Protein AF-A0A2T3N530-F1 (afdb_monomer_lite)

Secondary structure (DSSP, 8-state):
--PPPPPHHHHHHHHHHHHHHHHHHHHTTS-SS-TTTT-PPP-SS-GGGS--PPPHHHHHHHHTSHHHHS---SSTHHHHHHHHHHHH---HHHHHT--GGG---------

Sequence (111 aa):
MEYRTISLTTVTNHIRKLNTFSNWLVENGYLQKNPLAKVKVKKDRSDKEAVRPFTQEELSILFQTDIYTKKKYYRAYHYWLPLLGYYTGARNEELCQLYTDDLVLAEGSST

pLDDT: mean 85.08, std 12.83, range [40.06, 96.0]

Foldseek 3Di:
DDDDDDDLVVVVVVLVVLQVVLVVCCVVVVDVDRPSPPPDRDDPDDPVVVDDDDDPVRVVVVCPDCCNPVVPDPDPCVNPVVVCCVVPVDDSVVVVPDDPVNDDPDPDPPD

Structure (mmCIF, N/CA/C/O backbone):
data_AF-A0A2T3N530-F1
#
_entry.id   AF-A0A2T3N530-F1
#
loop_
_atom_site.group_PDB
_atom_site.id
_atom_site.type_symbol
_atom_site.label_atom_id
_atom_site.label_alt_id
_atom_site.label_comp_id
_atom_site.label_asym_id
_atom_site.label_entity_id
_atom_site.label_seq_id
_atom_site.pdbx_PDB_ins_code
_atom_site.Cartn_x
_atom_site.Cartn_y
_atom_site.Cartn_z
_atom_site.occupancy
_atom_site.B_iso_or_equiv
_atom_site.auth_seq_id
_atom_site.auth_comp_id
_atom_site.auth_asym_id
_atom_site.auth_atom_id
_atom_site.pdbx_PDB_model_num
ATOM 1 N N . MET A 1 1 ? 10.565 -14.569 33.530 1.00 56.28 1 MET A N 1
ATOM 2 C CA . MET A 1 1 ? 9.807 -14.598 32.262 1.00 56.28 1 MET A CA 1
ATOM 3 C C . MET A 1 1 ? 10.184 -13.361 31.479 1.00 56.28 1 MET A C 1
ATOM 5 O O . MET A 1 1 ? 9.902 -12.262 31.936 1.00 56.28 1 MET A O 1
ATOM 9 N N . GLU A 1 2 ? 10.889 -13.536 30.370 1.00 55.12 2 GLU A N 1
ATOM 10 C CA . GLU A 1 2 ? 11.240 -12.448 29.461 1.00 55.12 2 GLU A CA 1
ATOM 11 C C . GLU A 1 2 ? 10.082 -12.291 28.467 1.00 55.12 2 GLU A C 1
ATOM 13 O O . GLU A 1 2 ? 9.792 -13.199 27.687 1.00 55.12 2 GLU A O 1
ATOM 18 N N . TYR A 1 3 ? 9.330 -11.196 28.565 1.00 72.25 3 TYR A N 1
ATOM 19 C CA . TYR A 1 3 ? 8.208 -10.945 27.661 1.00 72.25 3 TYR A CA 1
ATOM 20 C C . TYR A 1 3 ? 8.725 -10.274 26.389 1.00 72.25 3 TYR A C 1
ATOM 22 O O . TYR A 1 3 ? 9.467 -9.295 26.464 1.00 72.25 3 TYR A O 1
ATOM 30 N N . ARG A 1 4 ? 8.310 -10.765 25.212 1.00 72.81 4 ARG A N 1
ATOM 31 C CA . ARG A 1 4 ? 8.621 -10.094 23.940 1.00 72.81 4 ARG A CA 1
ATOM 32 C C . ARG A 1 4 ? 7.987 -8.709 23.930 1.00 72.81 4 ARG A C 1
ATOM 34 O O . ARG A 1 4 ? 6.766 -8.578 24.012 1.00 72.81 4 ARG A O 1
ATOM 41 N N . THR A 1 5 ? 8.818 -7.688 23.784 1.00 82.44 5 THR A N 1
ATOM 42 C CA . THR A 1 5 ? 8.368 -6.316 23.583 1.00 82.44 5 THR A CA 1
ATOM 43 C C . THR A 1 5 ? 7.773 -6.187 22.183 1.00 82.44 5 THR A C 1
ATOM 45 O O . THR A 1 5 ? 8.428 -6.419 21.169 1.00 82.44 5 THR A O 1
ATOM 48 N N . ILE A 1 6 ? 6.484 -5.862 22.118 1.00 83.56 6 ILE A N 1
ATOM 49 C CA . ILE A 1 6 ? 5.811 -5.533 20.860 1.00 83.56 6 ILE A CA 1
ATOM 50 C C . ILE A 1 6 ? 6.021 -4.055 20.527 1.00 83.56 6 ILE A C 1
ATOM 52 O O . ILE A 1 6 ? 6.150 -3.218 21.420 1.00 83.56 6 ILE A O 1
ATOM 56 N N . SER A 1 7 ? 6.048 -3.726 19.232 1.00 83.12 7 SER A N 1
ATOM 57 C CA . SER A 1 7 ? 6.231 -2.341 18.790 1.00 83.12 7 SER A CA 1
ATOM 58 C C . SER A 1 7 ? 5.085 -1.438 19.267 1.00 83.12 7 SER A C 1
ATOM 60 O O . SER A 1 7 ? 3.941 -1.886 19.398 1.00 83.12 7 SER A O 1
ATOM 62 N N . LEU A 1 8 ? 5.359 -0.143 19.455 1.00 82.00 8 LEU A N 1
ATOM 63 C CA . LEU A 1 8 ? 4.331 0.845 19.807 1.00 82.00 8 LEU A CA 1
ATOM 64 C C . LEU A 1 8 ? 3.185 0.876 18.785 1.00 82.00 8 LEU A C 1
ATOM 66 O O . LEU A 1 8 ? 2.018 0.973 19.169 1.00 82.00 8 LEU A O 1
ATOM 70 N N . THR A 1 9 ? 3.486 0.717 17.494 1.00 82.19 9 THR A N 1
ATOM 71 C CA . THR A 1 9 ? 2.481 0.617 16.425 1.00 82.19 9 THR A CA 1
ATOM 72 C C . THR A 1 9 ? 1.568 -0.592 16.624 1.00 82.19 9 THR A C 1
ATOM 74 O O . THR A 1 9 ? 0.348 -0.486 16.492 1.00 82.19 9 THR A O 1
ATOM 77 N N . THR A 1 10 ? 2.137 -1.738 17.004 1.00 85.81 10 THR A N 1
ATOM 78 C CA . THR A 1 10 ? 1.379 -2.961 17.296 1.00 85.81 10 THR A CA 1
ATOM 79 C C . THR A 1 10 ? 0.452 -2.754 18.494 1.00 85.81 10 THR A C 1
ATOM 81 O O . THR A 1 10 ? -0.748 -3.001 18.378 1.00 85.81 10 THR A O 1
ATOM 84 N N . VAL A 1 11 ? 0.965 -2.217 19.610 1.00 87.62 11 VAL A N 1
ATOM 85 C CA . VAL A 1 11 ? 0.161 -1.876 20.803 1.00 87.62 11 VAL A CA 1
ATOM 86 C C . VAL A 1 11 ? -0.985 -0.935 20.435 1.00 87.62 11 VAL A C 1
ATOM 88 O O . VAL A 1 11 ? -2.137 -1.171 20.797 1.00 87.62 11 VAL A O 1
ATOM 91 N N . THR A 1 12 ? -0.684 0.102 19.655 1.00 85.81 12 THR A N 1
ATOM 92 C CA . THR A 1 12 ? -1.663 1.089 19.186 1.00 85.81 12 THR A CA 1
ATOM 93 C C . THR A 1 12 ? -2.796 0.445 18.408 1.00 85.81 12 THR A C 1
ATOM 95 O O . THR A 1 12 ? -3.970 0.727 18.654 1.00 85.81 12 THR A O 1
ATOM 98 N N . ASN A 1 13 ? -2.455 -0.451 17.485 1.00 87.81 13 ASN A N 1
ATOM 99 C CA . ASN A 1 13 ? -3.437 -1.163 16.684 1.00 87.81 13 ASN A CA 1
ATOM 100 C C . ASN A 1 13 ? -4.297 -2.104 17.537 1.00 87.81 13 ASN A C 1
ATOM 102 O O . ASN A 1 13 ? -5.504 -2.180 17.306 1.00 87.81 13 ASN A O 1
ATOM 106 N N . HIS A 1 14 ? -3.725 -2.769 18.546 1.00 90.31 14 HIS A N 1
ATOM 107 C CA . HIS A 1 14 ? -4.504 -3.567 19.497 1.00 90.31 14 HIS A CA 1
ATOM 108 C C . HIS A 1 14 ? -5.499 -2.709 20.282 1.00 90.31 14 HIS A C 1
ATOM 110 O O . HIS A 1 14 ? -6.683 -3.042 20.313 1.00 90.31 14 HIS A O 1
ATOM 116 N N . ILE A 1 15 ? -5.058 -1.577 20.841 1.00 90.50 15 ILE A N 1
ATOM 117 C CA . ILE A 1 15 ? -5.938 -0.655 21.577 1.00 90.50 15 ILE A CA 1
ATOM 118 C C . ILE A 1 15 ? -7.066 -0.145 20.673 1.00 90.50 15 ILE A C 1
ATOM 120 O O . ILE A 1 15 ? -8.221 -0.146 21.091 1.00 90.50 15 ILE A O 1
ATOM 124 N N . ARG A 1 16 ? -6.768 0.231 19.419 1.00 88.81 16 ARG A N 1
ATOM 125 C CA . ARG A 1 16 ? -7.796 0.660 18.452 1.00 88.81 16 ARG A CA 1
ATOM 126 C C . ARG A 1 16 ? -8.839 -0.429 18.209 1.00 88.81 16 ARG A C 1
ATOM 128 O O . ARG A 1 16 ? -10.027 -0.139 18.301 1.00 88.81 16 ARG A O 1
ATOM 135 N N . LYS A 1 17 ? -8.411 -1.669 17.949 1.00 91.31 17 LYS A N 1
ATOM 136 C CA . LYS A 1 17 ? -9.321 -2.807 17.728 1.00 91.31 17 LYS A CA 1
ATOM 137 C C . LYS A 1 17 ? -10.203 -3.075 18.949 1.00 91.31 17 LYS A C 1
ATOM 139 O O . LYS A 1 17 ? -11.412 -3.224 18.804 1.00 91.31 17 LYS A O 1
ATOM 144 N N . LEU A 1 18 ? -9.613 -3.079 20.145 1.00 93.12 18 LEU A N 1
ATOM 145 C CA . LEU A 1 18 ? -10.347 -3.278 21.397 1.00 93.12 18 LEU A CA 1
ATOM 146 C C . LEU A 1 18 ? -11.343 -2.149 21.669 1.00 93.12 18 LEU A C 1
ATOM 148 O O . LEU A 1 18 ? -12.444 -2.410 22.146 1.00 93.12 18 LEU A O 1
ATOM 152 N N . ASN A 1 19 ? -10.986 -0.907 21.342 1.00 92.00 19 ASN A N 1
ATOM 153 C CA . ASN A 1 19 ? -11.883 0.234 21.480 1.00 92.00 19 ASN A CA 1
ATOM 154 C C . ASN A 1 19 ? -13.093 0.112 20.540 1.00 92.00 19 ASN A C 1
ATOM 156 O O . ASN A 1 19 ? -14.223 0.303 20.979 1.00 92.00 19 ASN A O 1
ATOM 160 N N . THR A 1 20 ? -12.872 -0.272 19.277 1.00 92.19 20 THR A N 1
ATOM 161 C CA . THR A 1 20 ? -13.958 -0.535 18.317 1.00 92.19 20 THR A CA 1
ATOM 162 C C . THR A 1 20 ? -14.870 -1.662 18.796 1.00 92.19 20 THR A C 1
ATOM 164 O O . THR A 1 20 ? -16.086 -1.507 18.790 1.00 92.19 20 THR A O 1
ATOM 167 N N . PHE A 1 21 ? -14.299 -2.769 19.273 1.00 94.62 21 PHE A N 1
ATOM 168 C CA . PHE A 1 21 ? -15.081 -3.878 19.818 1.00 94.62 21 PHE A CA 1
ATOM 169 C C . PHE A 1 21 ? -15.878 -3.472 21.069 1.00 94.62 21 PHE A C 1
ATOM 171 O O . PHE A 1 21 ? -17.048 -3.815 21.200 1.00 94.62 21 PHE A O 1
ATOM 178 N N . SER A 1 22 ? -15.278 -2.682 21.962 1.00 93.06 22 SER A N 1
ATOM 179 C CA . SER A 1 22 ? -15.955 -2.185 23.166 1.00 93.06 22 SER A CA 1
ATOM 180 C C . SER A 1 22 ? -17.100 -1.226 22.836 1.00 93.06 22 SER A C 1
ATOM 182 O O . SER A 1 22 ? -18.118 -1.251 23.518 1.00 93.06 22 SER A O 1
ATOM 184 N N . ASN A 1 23 ? -16.967 -0.405 21.787 1.00 93.00 23 ASN A N 1
ATOM 185 C CA . ASN A 1 23 ? -18.077 0.409 21.281 1.00 93.00 23 ASN A CA 1
ATOM 186 C C . ASN A 1 23 ? -19.223 -0.471 20.776 1.00 93.00 23 ASN A C 1
ATOM 188 O O . ASN A 1 23 ? -20.361 -0.267 21.185 1.00 93.00 23 ASN A O 1
ATOM 192 N N . TRP A 1 24 ? -18.911 -1.492 19.974 1.00 95.56 24 TRP A N 1
ATOM 193 C CA . TRP A 1 24 ? -19.913 -2.440 19.487 1.00 95.56 24 TRP A CA 1
ATOM 194 C C . TRP A 1 24 ? -20.654 -3.138 20.641 1.00 95.56 24 TRP A C 1
ATOM 196 O O . TRP A 1 24 ? -21.877 -3.257 20.611 1.00 95.56 24 TRP A O 1
ATOM 206 N N . LEU A 1 25 ? -19.950 -3.531 21.709 1.00 95.69 25 LEU A N 1
ATOM 207 C CA . LEU A 1 25 ? -20.578 -4.105 22.905 1.00 95.69 25 LEU A CA 1
ATOM 208 C C . LEU A 1 25 ? -21.536 -3.131 23.606 1.00 95.69 25 LEU A C 1
ATOM 210 O O . LEU A 1 25 ? -22.560 -3.567 24.126 1.00 95.69 25 LEU A O 1
ATOM 214 N N . VAL A 1 26 ? -21.218 -1.835 23.635 1.00 95.25 26 VAL A N 1
ATOM 215 C CA . VAL A 1 26 ? -22.106 -0.816 24.217 1.00 95.25 26 VAL A CA 1
ATOM 216 C C . VAL A 1 26 ? -23.353 -0.621 23.362 1.00 95.25 26 VAL A C 1
ATOM 218 O O . VAL A 1 26 ? -24.458 -0.602 23.895 1.00 95.25 26 VAL A O 1
ATOM 221 N N . GLU A 1 27 ? -23.192 -0.532 22.042 1.00 94.31 27 GLU A N 1
ATOM 222 C CA . GLU A 1 27 ? -24.306 -0.384 21.094 1.00 94.31 27 GLU A CA 1
ATOM 223 C C . GLU A 1 27 ? -25.282 -1.564 21.151 1.00 94.31 27 GLU A C 1
ATOM 225 O O . GLU A 1 27 ? -26.489 -1.375 21.034 1.00 94.31 27 GLU A O 1
ATOM 230 N N . ASN A 1 28 ? -24.773 -2.773 21.400 1.00 96.00 28 ASN A N 1
ATOM 231 C CA . ASN A 1 28 ? -25.589 -3.979 21.547 1.00 96.00 28 ASN A CA 1
ATOM 232 C C . ASN A 1 28 ? -26.078 -4.216 22.990 1.00 96.00 28 ASN A C 1
ATOM 234 O O . ASN A 1 28 ? -26.671 -5.252 23.280 1.00 96.00 28 ASN A O 1
ATOM 238 N N . GLY A 1 29 ? -25.827 -3.282 23.913 1.00 93.94 29 GLY A N 1
ATOM 239 C CA . GLY A 1 29 ? -26.310 -3.354 25.295 1.00 93.94 29 GLY A CA 1
ATOM 240 C C . GLY A 1 29 ? -25.568 -4.342 26.204 1.00 93.94 29 GLY A C 1
ATOM 241 O O . GLY A 1 29 ? -25.967 -4.521 27.352 1.00 93.94 29 GLY A O 1
ATOM 242 N N . TYR A 1 30 ? -24.475 -4.957 25.743 1.00 94.50 30 TYR A N 1
ATOM 243 C CA . TYR A 1 30 ? -23.630 -5.836 26.565 1.00 94.50 30 TYR A CA 1
ATOM 244 C C . TYR A 1 30 ? -22.763 -5.059 27.564 1.00 94.50 30 TYR A C 1
ATOM 246 O O . TYR A 1 30 ? -22.367 -5.595 28.599 1.00 94.50 30 TYR A O 1
ATOM 254 N N . LEU A 1 31 ? -22.450 -3.797 27.263 1.00 92.25 31 LEU A N 1
ATOM 255 C CA . LEU A 1 31 ? -21.733 -2.885 28.153 1.00 92.25 31 LEU A CA 1
ATOM 256 C C . LEU A 1 31 ? -22.525 -1.592 28.335 1.00 92.25 31 LEU A C 1
ATOM 258 O O . LEU A 1 31 ? -23.046 -1.032 27.382 1.00 92.25 31 LEU A O 1
ATOM 262 N N . GLN A 1 32 ? -22.541 -1.046 29.550 1.00 89.38 32 GLN A N 1
ATOM 263 C CA . GLN A 1 32 ? -23.143 0.275 29.774 1.00 89.38 32 GLN A CA 1
ATOM 264 C C . GLN A 1 32 ? -22.268 1.418 29.247 1.00 89.38 32 GLN A C 1
ATOM 266 O O . GLN A 1 32 ? -22.764 2.489 28.904 1.00 89.38 32 GLN A O 1
ATOM 271 N N . LYS A 1 33 ? -20.945 1.220 29.216 1.00 89.69 33 LYS A N 1
ATOM 272 C CA . LYS A 1 33 ? -19.987 2.234 28.776 1.00 89.69 33 LYS A CA 1
ATOM 273 C C . LYS A 1 33 ? -18.694 1.594 28.298 1.00 89.69 33 LYS A C 1
ATOM 275 O O . LYS A 1 33 ? -18.236 0.611 28.872 1.00 89.69 33 LYS A O 1
ATOM 280 N N . ASN A 1 34 ? -18.070 2.204 27.294 1.00 90.25 34 ASN A N 1
ATOM 281 C CA . ASN A 1 34 ? -16.788 1.752 26.777 1.00 90.25 34 ASN A CA 1
ATOM 282 C C . ASN A 1 34 ? -15.644 2.139 27.750 1.00 90.25 34 ASN A C 1
ATOM 284 O O . ASN A 1 34 ? -15.398 3.336 27.951 1.00 90.25 34 ASN A O 1
ATOM 288 N N . PRO A 1 35 ? -14.913 1.163 28.326 1.00 86.69 35 PRO A N 1
ATOM 289 C CA . PRO A 1 35 ? -13.810 1.421 29.254 1.00 86.69 35 PRO A CA 1
ATOM 290 C C . PRO A 1 35 ? -12.582 2.056 28.582 1.00 86.69 35 PRO A C 1
ATOM 292 O O . PRO A 1 35 ? -11.781 2.714 29.242 1.00 86.69 35 PRO A O 1
ATOM 295 N N . LEU A 1 36 ? -12.441 1.902 27.264 1.00 87.06 36 LEU A N 1
ATOM 296 C CA . LEU A 1 36 ? -11.306 2.382 26.475 1.00 87.06 36 LEU A CA 1
ATOM 297 C C . LEU A 1 36 ? -11.554 3.748 25.823 1.00 87.06 36 LEU A C 1
ATOM 299 O O . LEU A 1 36 ? -10.647 4.302 25.204 1.00 87.06 36 LEU A O 1
ATOM 303 N N . ALA A 1 37 ? -12.731 4.347 26.025 1.00 81.19 37 ALA A N 1
ATOM 304 C CA . ALA A 1 37 ? -13.141 5.587 25.360 1.00 81.19 37 ALA A CA 1
ATOM 305 C C . ALA A 1 37 ? -12.189 6.780 25.584 1.00 81.19 37 ALA A C 1
ATOM 307 O O . ALA A 1 37 ? -12.135 7.694 24.765 1.00 81.19 37 ALA A O 1
ATOM 308 N N . LYS A 1 38 ? -11.439 6.793 26.694 1.00 81.88 38 LYS A N 1
ATOM 309 C CA . LYS A 1 38 ? -10.480 7.862 27.031 1.00 81.88 38 LYS A CA 1
ATOM 310 C C . LYS A 1 38 ? 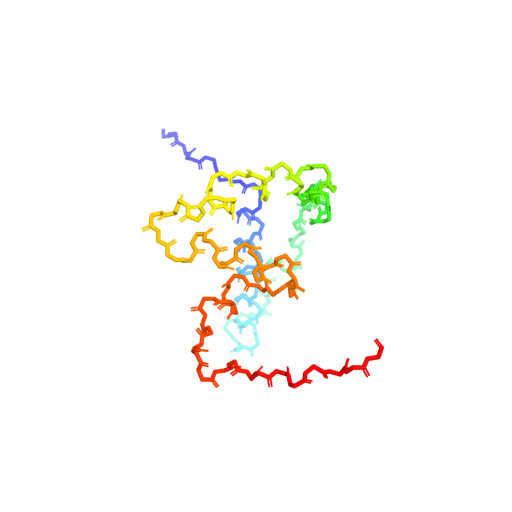-9.019 7.480 26.786 1.00 81.88 38 LYS A C 1
ATOM 312 O O . LYS A 1 38 ? -8.133 8.295 27.047 1.00 81.88 38 LYS A O 1
ATOM 317 N N . VAL A 1 39 ? -8.750 6.268 26.303 1.00 84.56 39 VAL A N 1
ATOM 318 C CA . VAL A 1 39 ? -7.384 5.810 26.044 1.00 84.56 39 VAL A CA 1
ATOM 319 C C . VAL A 1 39 ? -6.879 6.491 24.778 1.00 84.56 39 VAL A C 1
ATOM 321 O O . VAL A 1 39 ? -7.240 6.136 23.658 1.00 84.56 39 VAL A O 1
ATOM 324 N N . LYS A 1 40 ? -6.034 7.506 24.963 1.00 73.69 40 LYS A N 1
ATOM 325 C CA . LYS A 1 40 ? -5.352 8.183 23.863 1.00 73.69 40 LYS A CA 1
ATOM 326 C C . LYS A 1 40 ? -4.086 7.424 23.533 1.00 73.69 40 LYS A C 1
ATOM 328 O O . LYS A 1 40 ? -3.183 7.329 24.362 1.00 73.69 40 LYS A O 1
ATOM 333 N N . VAL A 1 41 ? -4.003 6.925 22.309 1.00 74.81 41 VAL A N 1
ATOM 334 C CA . VAL A 1 41 ? -2.759 6.338 21.839 1.00 74.81 41 VAL A CA 1
ATOM 335 C C . VAL A 1 41 ? -1.860 7.436 21.285 1.00 74.81 41 VAL A C 1
ATOM 337 O O . VAL A 1 41 ? -2.256 8.159 20.371 1.00 74.81 41 VAL A O 1
ATOM 340 N N . LYS A 1 42 ? -0.656 7.583 21.848 1.00 67.44 42 LYS A N 1
ATOM 341 C CA . LYS A 1 42 ? 0.359 8.486 21.297 1.00 67.44 42 LYS A CA 1
ATOM 342 C C . LYS A 1 42 ? 0.845 7.932 19.956 1.00 67.44 42 LYS A C 1
ATOM 344 O O . LYS A 1 42 ? 1.374 6.826 19.903 1.00 67.44 42 LYS A O 1
ATOM 349 N N . LYS A 1 43 ? 0.683 8.715 18.889 1.00 63.44 43 LYS A N 1
ATOM 350 C CA . LYS A 1 43 ? 1.414 8.527 17.631 1.00 63.44 43 LYS A CA 1
ATOM 351 C C . LYS A 1 43 ? 2.747 9.257 17.775 1.00 63.44 43 LYS A C 1
ATOM 353 O O . LYS A 1 43 ? 2.740 10.469 17.950 1.00 63.44 43 LYS A O 1
ATOM 358 N N . ASP A 1 44 ? 3.854 8.521 17.748 1.00 59.69 44 ASP A N 1
ATOM 359 C CA . ASP A 1 44 ? 5.203 9.099 17.873 1.00 59.69 44 ASP A CA 1
ATOM 360 C C . ASP A 1 44 ? 5.729 9.645 16.529 1.00 59.69 44 ASP A C 1
ATOM 362 O O . ASP A 1 44 ? 6.625 10.478 16.489 1.00 59.69 44 ASP A O 1
ATOM 366 N N . ARG A 1 45 ? 5.143 9.204 15.404 1.00 58.41 45 ARG A N 1
ATOM 367 C CA . ARG A 1 45 ? 5.447 9.703 14.055 1.00 58.41 45 ARG A CA 1
ATOM 368 C C . ARG A 1 45 ? 4.190 9.841 13.210 1.00 58.41 45 ARG A C 1
ATOM 370 O O . ARG A 1 45 ? 3.252 9.045 13.329 1.00 58.41 45 ARG A O 1
ATOM 377 N N . SER A 1 46 ? 4.183 10.850 12.345 1.00 60.25 46 SER A N 1
ATOM 378 C CA . SER A 1 46 ? 3.207 10.963 11.263 1.00 60.25 46 SER A CA 1
ATOM 379 C C . SER A 1 46 ? 3.441 9.838 10.251 1.00 60.25 46 SER A C 1
ATOM 381 O O . SER A 1 46 ? 4.586 9.546 9.915 1.00 60.25 46 SER A O 1
ATOM 383 N N . ASP A 1 47 ? 2.378 9.235 9.708 1.00 59.59 47 ASP A N 1
ATOM 384 C CA . ASP A 1 47 ? 2.507 8.204 8.659 1.00 59.59 47 ASP A CA 1
ATOM 385 C C . ASP A 1 47 ? 3.282 8.747 7.435 1.00 59.59 47 ASP A C 1
ATOM 387 O O . ASP A 1 47 ? 3.939 7.990 6.727 1.00 59.59 47 ASP A O 1
ATOM 391 N N . LYS A 1 48 ? 3.268 10.076 7.232 1.00 53.62 48 LYS A N 1
ATOM 392 C CA . LYS A 1 48 ? 4.016 10.770 6.171 1.00 53.62 48 LYS A CA 1
ATOM 393 C C . LYS A 1 48 ? 5.532 10.796 6.395 1.00 53.62 48 LYS A C 1
ATOM 395 O O . LYS A 1 48 ? 6.268 10.880 5.425 1.00 53.62 48 LYS A O 1
ATOM 400 N N . GLU A 1 49 ? 6.005 10.716 7.637 1.00 56.94 49 GLU A N 1
ATOM 401 C CA . GLU A 1 49 ? 7.445 10.673 7.951 1.00 56.94 49 GLU A CA 1
ATOM 402 C C . GLU A 1 49 ? 8.015 9.250 7.882 1.00 56.94 49 GLU A C 1
ATOM 404 O O . GLU A 1 49 ? 9.229 9.063 7.898 1.00 56.94 49 GLU A O 1
ATOM 409 N N . ALA A 1 50 ? 7.150 8.232 7.821 1.00 62.44 50 ALA A N 1
ATOM 410 C CA . ALA A 1 50 ? 7.562 6.832 7.786 1.00 62.44 50 ALA A CA 1
ATOM 411 C C . ALA A 1 50 ? 7.877 6.320 6.370 1.00 62.44 50 ALA A C 1
ATOM 413 O O . ALA A 1 50 ? 8.526 5.284 6.234 1.00 62.44 50 ALA A O 1
ATOM 414 N N . VAL A 1 51 ? 7.431 7.023 5.322 1.00 71.94 51 VAL A N 1
ATOM 415 C CA . VAL A 1 51 ? 7.602 6.596 3.926 1.00 71.94 51 VAL A CA 1
ATOM 416 C C . VAL A 1 51 ? 8.545 7.557 3.213 1.00 71.94 51 VAL A C 1
ATOM 418 O O . VAL A 1 51 ? 8.171 8.681 2.886 1.00 71.94 51 VAL A O 1
ATOM 421 N N . ARG A 1 52 ? 9.778 7.109 2.960 1.00 86.88 52 ARG A N 1
ATOM 422 C CA . ARG A 1 52 ? 10.736 7.839 2.126 1.00 86.88 52 ARG A CA 1
ATOM 423 C C . ARG A 1 52 ? 10.417 7.562 0.651 1.00 86.88 52 ARG A C 1
ATOM 425 O O . ARG A 1 52 ? 10.549 6.408 0.241 1.00 86.88 52 ARG A O 1
ATOM 432 N N . PRO A 1 53 ? 10.016 8.567 -0.146 1.00 87.75 53 PRO A N 1
ATOM 433 C CA . PRO A 1 53 ? 9.863 8.380 -1.583 1.00 87.75 53 PRO A CA 1
ATOM 434 C C . PRO A 1 53 ? 11.228 8.114 -2.231 1.00 87.75 53 PRO A C 1
ATOM 436 O O . PRO A 1 53 ? 12.248 8.620 -1.760 1.00 87.75 53 PRO A O 1
ATOM 439 N N . PHE A 1 54 ? 11.240 7.329 -3.308 1.00 90.50 54 PHE A N 1
ATOM 440 C CA . PHE A 1 54 ? 12.440 7.160 -4.126 1.00 90.50 54 PHE A CA 1
ATOM 441 C C . PHE A 1 54 ? 12.764 8.457 -4.863 1.00 90.50 54 PHE A C 1
ATOM 443 O O . PHE A 1 54 ? 11.859 9.138 -5.353 1.00 90.50 54 PHE A O 1
ATOM 450 N N . THR A 1 55 ? 14.050 8.786 -4.967 1.00 94.38 55 THR A N 1
ATOM 451 C CA . THR A 1 55 ? 14.492 9.873 -5.847 1.00 94.38 55 THR A CA 1
ATOM 452 C C . THR A 1 55 ? 14.548 9.402 -7.300 1.00 94.38 55 THR A C 1
ATOM 454 O O . THR A 1 55 ? 14.547 8.201 -7.589 1.00 94.38 55 THR A O 1
ATOM 457 N N . GLN A 1 56 ? 14.610 10.345 -8.241 1.00 93.75 56 GLN A N 1
ATOM 458 C CA . GLN A 1 56 ? 14.692 10.013 -9.663 1.00 93.75 56 GLN A CA 1
ATOM 459 C C . GLN A 1 56 ? 15.975 9.234 -9.995 1.00 93.75 56 GLN A C 1
ATOM 461 O O . GLN A 1 56 ? 15.968 8.344 -10.849 1.00 93.75 56 GLN A O 1
ATOM 466 N N . GLU A 1 57 ? 17.072 9.527 -9.298 1.00 95.75 57 GLU A N 1
ATOM 467 C CA . GLU A 1 57 ? 18.349 8.826 -9.437 1.00 95.75 5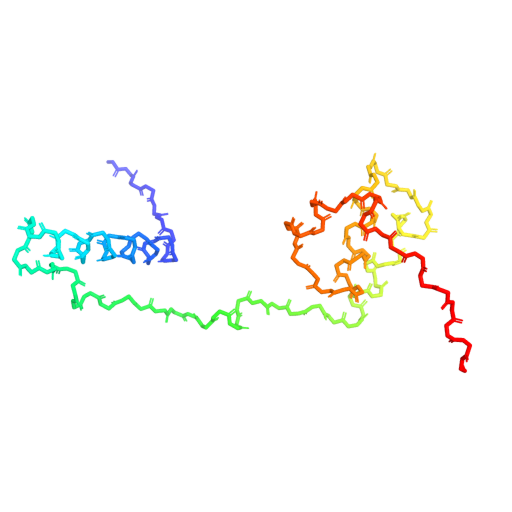7 GLU A CA 1
ATOM 468 C C . GLU A 1 57 ? 18.232 7.379 -8.952 1.00 95.75 57 GLU A C 1
ATOM 470 O O . GLU A 1 57 ? 18.681 6.459 -9.631 1.00 95.75 57 GLU A O 1
ATOM 475 N N . GLU A 1 58 ? 17.572 7.156 -7.814 1.00 94.62 58 GLU A N 1
ATOM 476 C CA . GLU A 1 58 ? 17.352 5.813 -7.271 1.00 94.62 58 GLU A CA 1
ATOM 477 C C . GLU A 1 58 ? 16.463 4.964 -8.179 1.00 94.62 58 GLU A C 1
ATOM 479 O O . GLU A 1 58 ? 16.758 3.791 -8.408 1.00 94.62 58 GLU A O 1
ATOM 484 N N . LEU A 1 59 ? 15.410 5.561 -8.744 1.00 94.38 59 LEU A N 1
ATOM 485 C CA . LEU A 1 59 ? 14.567 4.904 -9.744 1.00 94.38 59 LEU A CA 1
ATOM 486 C C . LEU A 1 59 ? 15.366 4.560 -11.003 1.00 94.38 59 LEU A C 1
ATOM 488 O O . LEU A 1 59 ? 15.241 3.455 -11.529 1.00 94.38 59 LEU A O 1
ATOM 492 N N . SER A 1 60 ? 16.228 5.472 -11.456 1.00 93.94 60 SER A N 1
ATOM 493 C CA . SER A 1 60 ? 17.096 5.233 -12.613 1.00 93.94 60 SER A CA 1
ATOM 494 C C . SER A 1 60 ? 18.034 4.052 -12.366 1.00 93.94 60 SER A C 1
ATOM 496 O O . SER A 1 60 ? 18.157 3.180 -13.220 1.00 93.94 60 SER A O 1
ATOM 498 N N . ILE A 1 61 ? 18.635 3.964 -11.176 1.00 95.38 61 ILE A N 1
ATOM 499 C CA . ILE A 1 61 ? 19.486 2.833 -10.781 1.00 95.38 61 ILE A CA 1
ATOM 500 C C . ILE A 1 61 ? 18.674 1.531 -10.733 1.00 95.38 61 ILE A C 1
ATOM 502 O O . ILE A 1 61 ? 19.106 0.512 -11.275 1.00 95.38 61 ILE A O 1
ATOM 506 N N . LEU A 1 62 ? 17.485 1.556 -10.122 1.00 94.19 62 LEU A N 1
ATOM 507 C CA . LEU A 1 62 ? 16.608 0.389 -10.003 1.00 94.19 62 LEU A CA 1
ATOM 508 C C . LEU A 1 62 ? 16.257 -0.197 -11.379 1.00 94.19 62 LEU A C 1
ATOM 510 O O . LEU A 1 62 ? 16.412 -1.403 -11.600 1.00 94.19 62 LEU A O 1
ATOM 514 N N . PHE A 1 63 ? 15.833 0.657 -12.314 1.00 94.88 63 PHE A N 1
ATOM 515 C CA . PHE A 1 63 ? 15.412 0.253 -13.658 1.00 94.88 63 PHE A CA 1
ATOM 516 C C . PHE A 1 63 ? 16.572 0.031 -14.645 1.00 94.88 63 PHE A C 1
ATOM 518 O O . PHE A 1 63 ? 16.343 -0.429 -15.761 1.00 94.88 63 PHE A O 1
ATOM 525 N N . GLN A 1 64 ? 17.822 0.265 -14.234 1.00 94.62 64 GLN A N 1
ATOM 526 C CA . GLN A 1 64 ? 19.024 -0.110 -14.995 1.00 94.62 64 GLN A CA 1
ATOM 527 C C . GLN A 1 64 ? 19.556 -1.512 -14.657 1.00 94.62 64 GLN A C 1
ATOM 529 O O . GLN A 1 64 ? 20.469 -2.009 -15.321 1.00 94.62 64 GLN A O 1
ATOM 534 N N . THR A 1 65 ? 18.992 -2.186 -13.655 1.00 94.94 65 THR A N 1
ATOM 535 C CA . THR A 1 65 ? 19.408 -3.550 -13.296 1.00 94.94 65 THR A CA 1
ATOM 536 C C . THR A 1 65 ? 19.142 -4.558 -14.422 1.00 94.94 65 THR A C 1
ATOM 538 O O . THR A 1 65 ? 18.249 -4.374 -15.251 1.00 94.94 65 THR A O 1
ATOM 541 N N . ASP A 1 66 ? 19.883 -5.674 -14.424 1.00 95.00 66 ASP A N 1
ATOM 542 C CA . ASP A 1 66 ? 19.748 -6.767 -15.408 1.00 95.00 66 ASP A CA 1
ATOM 543 C C . ASP A 1 66 ? 18.317 -7.334 -15.506 1.00 95.00 66 ASP A C 1
ATOM 545 O O . ASP A 1 66 ? 17.931 -7.879 -16.545 1.00 95.00 66 ASP A O 1
ATOM 549 N N . ILE A 1 67 ? 17.519 -7.185 -14.444 1.00 94.94 67 ILE A N 1
ATOM 550 C CA . ILE A 1 67 ? 16.095 -7.534 -14.432 1.00 94.94 67 ILE A CA 1
ATOM 551 C C . ILE A 1 67 ? 15.359 -6.765 -15.528 1.00 94.94 67 ILE A C 1
ATOM 553 O O . ILE A 1 67 ? 14.606 -7.378 -16.280 1.00 94.94 67 ILE A O 1
ATOM 557 N N . TYR A 1 68 ? 15.600 -5.458 -15.652 1.00 94.69 68 TYR A N 1
ATOM 558 C CA . TYR A 1 68 ? 14.871 -4.593 -16.578 1.00 94.69 68 TYR A CA 1
ATOM 559 C C . TYR A 1 68 ? 15.592 -4.404 -17.912 1.00 94.69 68 TYR A C 1
ATOM 561 O O . TYR A 1 68 ? 14.941 -4.401 -18.956 1.00 94.69 68 TYR A O 1
ATOM 569 N N . THR A 1 69 ? 16.925 -4.321 -17.898 1.00 94.00 69 THR A N 1
ATOM 570 C CA . THR A 1 69 ? 17.733 -4.083 -19.106 1.00 94.00 69 THR A CA 1
ATOM 571 C C . THR A 1 69 ? 17.938 -5.344 -19.936 1.00 94.00 69 THR A C 1
ATOM 573 O O . THR A 1 69 ? 17.832 -5.303 -21.159 1.00 94.00 69 THR A O 1
ATOM 576 N N . LYS A 1 70 ? 18.185 -6.487 -19.286 1.00 94.38 70 LYS A N 1
ATOM 577 C CA . LYS A 1 70 ? 18.418 -7.782 -19.951 1.00 94.38 70 LYS A CA 1
ATOM 578 C C . LYS A 1 70 ? 17.243 -8.747 -19.819 1.00 94.38 70 LYS A C 1
ATOM 580 O O . LYS A 1 70 ? 17.358 -9.894 -20.242 1.00 94.38 70 LYS A O 1
ATOM 585 N N . LYS A 1 71 ? 16.131 -8.314 -19.208 1.00 91.56 71 LYS A N 1
ATOM 586 C C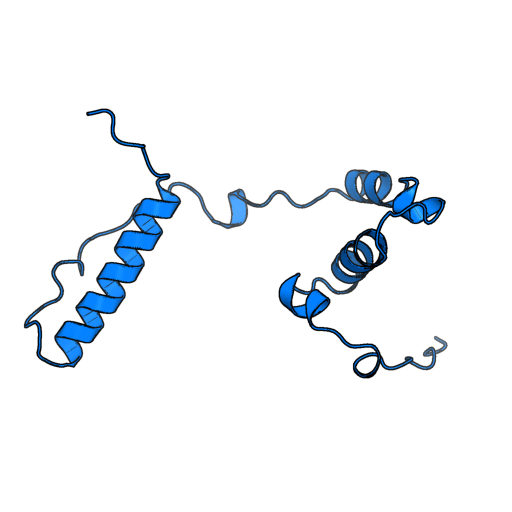A . LYS A 1 71 ? 14.969 -9.166 -18.896 1.00 91.56 71 LYS A CA 1
ATOM 587 C C . LYS A 1 71 ? 15.365 -10.432 -18.116 1.00 91.56 71 LYS A C 1
ATOM 589 O O . LYS A 1 71 ? 14.750 -11.485 -18.262 1.00 91.56 71 LYS A O 1
ATOM 594 N N . LYS A 1 72 ? 16.407 -10.339 -17.277 1.00 94.31 72 LYS A N 1
ATOM 595 C CA . LYS A 1 72 ? 16.938 -11.458 -16.487 1.00 94.31 72 LYS A CA 1
ATOM 596 C C . LYS A 1 72 ? 16.227 -11.531 -15.137 1.00 94.31 72 LYS A C 1
ATOM 598 O O . LYS A 1 72 ? 16.766 -11.126 -14.109 1.00 94.31 72 LYS A O 1
ATOM 603 N N . TYR A 1 73 ? 15.004 -12.048 -15.142 1.00 93.69 73 TYR A N 1
ATOM 604 C CA . TYR A 1 73 ? 14.189 -12.241 -13.943 1.00 93.69 73 TYR A CA 1
ATOM 605 C C . TYR A 1 73 ? 13.839 -13.715 -13.724 1.00 93.69 73 TYR A C 1
ATOM 607 O O . TYR A 1 73 ? 13.664 -14.474 -14.670 1.00 93.69 73 TYR A O 1
ATOM 615 N N . TYR A 1 74 ? 13.697 -14.121 -12.458 1.00 93.00 74 TYR A N 1
ATOM 616 C CA . TYR A 1 74 ? 13.301 -15.495 -12.115 1.00 93.00 74 TYR A CA 1
ATOM 617 C C . TYR A 1 74 ? 11.810 -15.768 -12.372 1.00 93.00 74 TYR A C 1
ATOM 619 O O . TYR A 1 74 ? 11.422 -16.876 -12.726 1.00 93.00 74 TYR A O 1
ATOM 627 N N . ARG A 1 75 ? 10.957 -14.756 -12.181 1.00 93.44 75 ARG A N 1
ATOM 628 C CA . ARG A 1 75 ? 9.500 -14.840 -12.356 1.00 93.44 75 ARG A CA 1
ATOM 629 C C . ARG A 1 75 ? 9.000 -13.554 -12.992 1.00 93.44 75 ARG A C 1
ATOM 631 O O . ARG A 1 75 ? 9.521 -12.488 -12.669 1.00 93.44 75 ARG A O 1
ATOM 638 N N . ALA A 1 76 ? 7.987 -13.655 -13.850 1.00 91.31 76 ALA A N 1
ATOM 639 C CA . ALA A 1 76 ? 7.474 -12.530 -14.631 1.00 91.31 76 ALA A CA 1
ATOM 640 C C . ALA A 1 76 ? 7.030 -11.340 -13.761 1.00 91.31 76 ALA A C 1
ATOM 642 O O . ALA A 1 76 ? 7.283 -10.190 -14.110 1.00 91.31 76 ALA A O 1
ATOM 643 N N . TYR A 1 77 ? 6.446 -11.598 -12.588 1.00 91.12 77 TYR A N 1
ATOM 644 C CA . TYR A 1 77 ? 5.990 -10.534 -11.691 1.00 91.12 77 TYR A CA 1
ATOM 645 C C . TYR A 1 77 ? 7.132 -9.679 -11.117 1.00 91.12 77 TYR A C 1
ATOM 647 O O . TYR A 1 77 ? 6.894 -8.528 -10.770 1.00 91.12 77 TYR A O 1
ATOM 655 N N . HIS A 1 78 ? 8.371 -10.190 -11.042 1.00 92.56 78 HIS A N 1
ATOM 656 C CA . HIS A 1 78 ? 9.524 -9.386 -10.610 1.00 92.56 78 HIS A CA 1
ATOM 657 C C . HIS A 1 78 ? 9.857 -8.275 -11.611 1.00 92.56 78 HIS A C 1
ATOM 659 O O . HIS A 1 78 ? 10.450 -7.273 -11.232 1.00 92.56 78 HIS A O 1
ATOM 665 N N . TYR A 1 79 ? 9.489 -8.470 -12.876 1.00 94.25 79 TYR A N 1
ATOM 666 C CA . TYR A 1 79 ? 9.650 -7.480 -13.930 1.00 94.25 79 TYR A CA 1
ATOM 667 C C . TYR A 1 79 ? 8.415 -6.585 -14.035 1.00 94.25 79 TYR A C 1
ATOM 669 O O . TYR A 1 79 ? 8.529 -5.363 -14.005 1.00 94.25 79 TYR A O 1
ATOM 677 N N . TRP A 1 80 ? 7.226 -7.187 -14.118 1.00 92.25 80 TRP A N 1
ATOM 678 C CA . TRP A 1 80 ? 6.002 -6.445 -14.412 1.00 92.25 80 TRP A CA 1
ATOM 679 C C . TRP A 1 80 ? 5.460 -5.642 -13.229 1.00 92.25 80 TRP A C 1
ATOM 681 O O . TRP A 1 80 ? 5.073 -4.497 -13.436 1.00 92.25 80 TRP A O 1
ATOM 691 N N . LEU A 1 81 ? 5.453 -6.173 -11.997 1.00 93.88 81 LEU A N 1
ATOM 692 C CA . LEU A 1 81 ? 4.840 -5.459 -10.865 1.00 93.88 81 LEU A CA 1
ATOM 693 C C . LEU A 1 81 ? 5.521 -4.116 -10.564 1.00 93.88 81 LEU A C 1
ATOM 695 O O . LEU A 1 81 ? 4.800 -3.134 -10.402 1.00 93.88 81 LEU A O 1
ATOM 699 N N . PRO A 1 82 ? 6.866 -4.005 -10.523 1.00 93.75 82 PRO A N 1
ATOM 700 C CA . PRO A 1 82 ? 7.503 -2.713 -10.273 1.00 93.75 82 PRO A CA 1
ATOM 701 C C . PRO A 1 82 ? 7.296 -1.710 -11.410 1.00 93.75 82 PRO A C 1
ATOM 703 O O . PRO A 1 82 ? 7.126 -0.525 -11.139 1.00 93.75 82 PRO A O 1
ATOM 706 N N . LEU A 1 83 ? 7.266 -2.169 -12.668 1.00 93.44 83 LEU A N 1
ATOM 707 C CA . LEU A 1 83 ? 6.977 -1.306 -13.819 1.00 93.44 83 LEU A CA 1
ATOM 708 C C . LEU A 1 83 ? 5.541 -0.782 -13.766 1.00 93.44 83 LEU A C 1
ATOM 710 O O . LEU A 1 83 ? 5.321 0.423 -13.850 1.00 93.44 83 LEU A O 1
ATOM 714 N N . LEU A 1 84 ? 4.565 -1.670 -13.574 1.00 93.31 84 LEU A N 1
ATOM 715 C CA . LEU A 1 84 ? 3.162 -1.281 -13.458 1.00 93.31 84 LEU A CA 1
ATOM 716 C C . LEU A 1 84 ? 2.946 -0.363 -12.254 1.00 93.31 84 LEU A C 1
ATOM 718 O O . LEU A 1 84 ? 2.295 0.666 -12.392 1.00 93.31 84 LEU A O 1
ATOM 722 N N . GLY A 1 85 ? 3.548 -0.672 -11.104 1.00 93.62 85 GLY A N 1
ATOM 723 C CA . GLY A 1 85 ? 3.495 0.185 -9.920 1.00 93.62 85 GLY A CA 1
ATOM 724 C C . GLY A 1 85 ? 4.098 1.569 -10.159 1.00 93.62 85 GLY A C 1
ATOM 725 O O . GLY A 1 85 ? 3.530 2.560 -9.711 1.00 93.62 85 GLY A O 1
ATOM 726 N N . TYR A 1 86 ? 5.197 1.657 -10.914 1.00 93.25 86 TYR A N 1
ATOM 727 C CA . TYR A 1 86 ? 5.823 2.931 -11.271 1.00 93.25 86 TYR A CA 1
ATOM 728 C C . TYR A 1 86 ? 4.941 3.794 -12.182 1.00 93.25 86 TYR A C 1
ATOM 730 O O . TYR A 1 86 ? 4.803 4.988 -11.932 1.00 93.25 86 TYR A O 1
ATOM 738 N N . TYR A 1 87 ? 4.315 3.202 -13.204 1.00 91.19 87 TYR A N 1
ATOM 739 C CA . TYR A 1 87 ? 3.504 3.954 -14.170 1.00 91.19 87 TYR A CA 1
ATOM 740 C C . TYR A 1 87 ? 2.070 4.236 -13.706 1.00 91.19 87 TYR A C 1
ATOM 742 O O . TYR A 1 87 ? 1.493 5.242 -14.109 1.00 91.19 87 TYR A O 1
ATOM 750 N N . THR A 1 88 ? 1.481 3.366 -12.883 1.00 91.31 88 THR A N 1
ATOM 751 C CA . THR A 1 88 ? 0.066 3.477 -12.475 1.00 91.31 88 THR A CA 1
ATOM 752 C C . THR A 1 88 ? -0.119 3.992 -11.052 1.00 91.31 88 THR A C 1
ATOM 754 O O . THR A 1 88 ? -1.175 4.530 -10.732 1.00 91.31 88 THR A O 1
ATOM 757 N N . GLY A 1 89 ? 0.873 3.811 -10.172 1.00 90.44 89 GLY A N 1
ATOM 758 C CA . GLY A 1 89 ? 0.733 4.090 -8.741 1.00 90.44 89 GLY A CA 1
ATOM 759 C C . GLY A 1 89 ? -0.254 3.169 -8.007 1.00 90.44 89 GLY A C 1
ATOM 760 O O . GLY A 1 89 ? -0.621 3.469 -6.869 1.00 90.44 89 GLY A O 1
ATOM 761 N N . ALA A 1 90 ? -0.695 2.074 -8.637 1.00 91.75 90 ALA A N 1
ATOM 762 C CA . ALA A 1 90 ? -1.646 1.129 -8.060 1.00 91.75 90 ALA A CA 1
ATOM 763 C C . ALA A 1 90 ? -1.060 0.363 -6.860 1.00 91.75 90 ALA A C 1
ATOM 765 O O . ALA A 1 90 ? 0.156 0.158 -6.743 1.00 91.75 90 ALA A O 1
ATOM 766 N N . ARG A 1 91 ? -1.937 -0.089 -5.957 1.00 89.81 91 ARG A N 1
ATOM 767 C CA . ARG A 1 91 ? -1.550 -0.939 -4.824 1.00 89.81 91 ARG A CA 1
ATOM 768 C C . ARG A 1 91 ? -1.104 -2.312 -5.308 1.00 89.81 91 ARG A C 1
ATOM 770 O O . ARG A 1 91 ? -1.571 -2.820 -6.321 1.00 89.81 91 ARG A O 1
ATOM 777 N N . ASN A 1 92 ? -0.228 -2.950 -4.536 1.00 90.69 92 ASN A N 1
ATOM 778 C CA . ASN A 1 92 ? 0.280 -4.278 -4.874 1.00 90.69 92 ASN A CA 1
ATOM 779 C C . ASN A 1 92 ? -0.865 -5.302 -4.995 1.00 90.69 92 ASN A C 1
ATOM 781 O O . ASN A 1 92 ? -0.874 -6.109 -5.920 1.00 90.69 92 ASN A O 1
ATOM 785 N N . GLU A 1 93 ? -1.870 -5.211 -4.121 1.00 92.06 93 GLU A N 1
ATOM 786 C CA 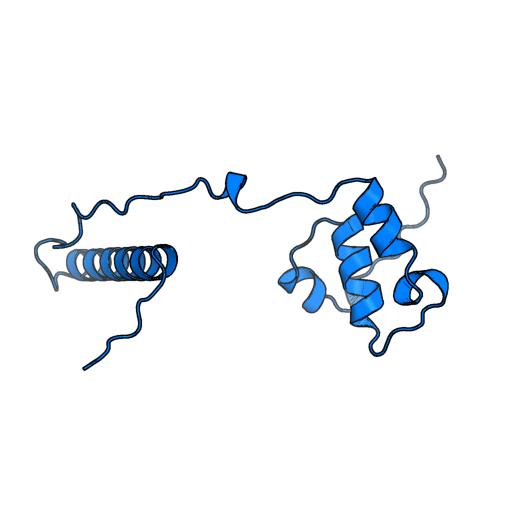. GLU A 1 93 ? -3.057 -6.062 -4.164 1.00 92.06 93 GLU A CA 1
ATOM 787 C C . GLU A 1 93 ? -3.895 -5.861 -5.433 1.00 92.06 93 GLU A C 1
ATOM 789 O O . GLU A 1 93 ? -4.431 -6.837 -5.946 1.00 92.06 93 GLU A O 1
ATOM 794 N N . GLU A 1 94 ? -3.979 -4.634 -5.955 1.00 90.50 94 GLU A N 1
ATOM 795 C CA . GLU A 1 94 ? -4.682 -4.327 -7.211 1.00 90.50 94 GLU A CA 1
ATOM 796 C C . GLU A 1 94 ? -3.916 -4.918 -8.401 1.00 90.50 94 GLU A C 1
ATOM 798 O O . GLU A 1 94 ? -4.490 -5.602 -9.244 1.00 90.50 94 GLU A O 1
ATOM 803 N N . LEU A 1 95 ? -2.592 -4.739 -8.427 1.00 91.56 95 LEU A N 1
ATOM 804 C CA . LEU A 1 95 ? -1.733 -5.269 -9.487 1.00 91.56 95 LEU A CA 1
ATOM 805 C C . LEU A 1 95 ? -1.676 -6.804 -9.504 1.00 91.56 95 LEU A C 1
ATOM 807 O O . LEU A 1 95 ? -1.596 -7.403 -10.572 1.00 91.56 95 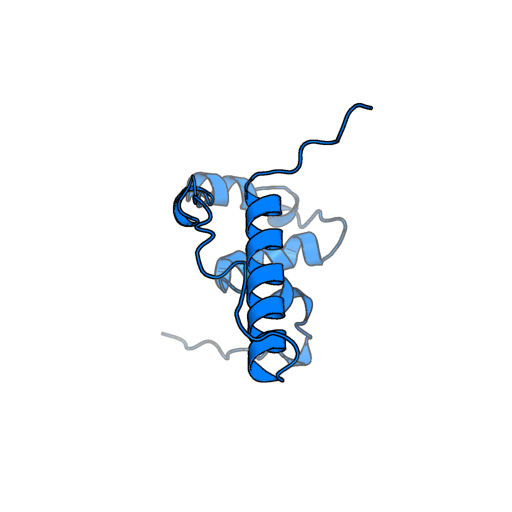LEU A O 1
ATOM 811 N N . CYS A 1 96 ? -1.708 -7.452 -8.337 1.00 90.38 96 CYS A N 1
ATOM 812 C CA . CYS A 1 96 ? -1.664 -8.913 -8.235 1.00 90.38 96 CYS A CA 1
ATOM 813 C C . CYS A 1 96 ? -2.983 -9.599 -8.611 1.00 90.38 96 CYS A C 1
ATOM 815 O O . CYS A 1 96 ? -2.983 -10.812 -8.812 1.00 90.38 96 CYS A O 1
ATOM 817 N N . GLN A 1 97 ? -4.091 -8.858 -8.664 1.00 91.12 97 GLN A N 1
ATOM 818 C CA . GLN A 1 97 ? -5.408 -9.379 -9.041 1.00 91.12 97 GLN A CA 1
ATOM 819 C C . GLN A 1 97 ? -5.746 -9.143 -10.516 1.00 91.12 97 GLN A C 1
ATOM 821 O O . GLN A 1 97 ? -6.807 -9.569 -10.957 1.00 91.12 97 GLN A O 1
ATOM 826 N N . LEU A 1 98 ? -4.858 -8.485 -11.263 1.00 89.00 98 LEU A N 1
ATOM 827 C CA . LEU A 1 98 ? -5.078 -8.143 -12.660 1.00 89.00 98 LEU A CA 1
ATOM 828 C C . LEU A 1 98 ? -4.950 -9.377 -13.563 1.00 89.00 98 LEU A C 1
ATOM 830 O O . LEU A 1 98 ? -3.930 -10.074 -13.546 1.00 89.00 98 LEU A O 1
ATOM 834 N N . TYR A 1 99 ? -5.960 -9.603 -14.396 1.00 87.44 99 TYR A N 1
ATOM 835 C CA . TYR A 1 99 ? -5.944 -10.597 -15.461 1.00 87.44 99 TYR A CA 1
ATOM 836 C C . TYR A 1 99 ? -5.606 -9.950 -16.803 1.00 87.44 99 TYR A C 1
ATOM 838 O O . TYR A 1 99 ? -5.711 -8.740 -16.995 1.00 87.44 99 TYR A O 1
ATOM 846 N N . THR A 1 100 ? -5.201 -10.768 -17.774 1.00 84.56 100 THR A N 1
ATOM 847 C CA . THR A 1 100 ? -4.959 -10.293 -19.145 1.00 84.56 100 THR A CA 1
ATOM 848 C C . THR A 1 100 ? -6.208 -9.698 -19.784 1.00 84.56 100 THR A C 1
ATOM 850 O O . THR A 1 100 ? -6.087 -8.812 -20.619 1.00 84.56 100 THR A O 1
ATOM 853 N N . ASP A 1 101 ? -7.386 -10.156 -19.364 1.00 88.69 101 ASP A N 1
ATOM 854 C CA . ASP A 1 101 ? -8.681 -9.705 -19.879 1.00 88.69 101 ASP A CA 1
ATOM 855 C C . ASP A 1 101 ? -9.060 -8.310 -19.353 1.00 88.69 101 ASP A C 1
ATOM 857 O O . ASP A 1 101 ? -9.871 -7.617 -19.962 1.00 88.69 101 ASP A O 1
ATOM 861 N N . ASP A 1 102 ? -8.428 -7.869 -18.260 1.00 85.25 102 ASP A N 1
ATOM 862 C CA . ASP A 1 102 ? -8.591 -6.521 -17.711 1.00 85.25 102 ASP A CA 1
ATOM 863 C C . ASP A 1 102 ? -7.750 -5.479 -18.479 1.00 85.25 102 ASP A C 1
ATOM 865 O O . ASP A 1 102 ? -7.877 -4.273 -18.250 1.00 85.25 102 ASP A O 1
ATOM 869 N N . LEU A 1 103 ? -6.864 -5.920 -19.383 1.00 84.69 103 LEU A N 1
ATOM 870 C CA . LEU A 1 103 ? -5.986 -5.052 -20.166 1.00 84.69 103 LEU A CA 1
ATOM 871 C C . LEU A 1 103 ? -6.624 -4.700 -21.511 1.00 84.69 103 LEU A C 1
ATOM 873 O O . LEU A 1 103 ? -6.820 -5.552 -22.374 1.00 84.69 103 LEU A O 1
ATOM 877 N N . VAL A 1 104 ? -6.855 -3.407 -21.731 1.00 85.25 104 VAL A N 1
ATOM 878 C CA . VAL A 1 104 ? -7.298 -2.881 -23.026 1.00 85.25 104 VAL A CA 1
ATOM 879 C C . VAL A 1 104 ? -6.110 -2.244 -23.738 1.00 85.25 104 VAL A C 1
ATOM 881 O O . VAL A 1 104 ? -5.429 -1.380 -23.183 1.00 85.25 104 VAL A O 1
ATOM 884 N N . LEU A 1 105 ? -5.865 -2.656 -24.984 1.00 82.88 105 LEU A N 1
ATOM 885 C CA . LEU A 1 105 ? -4.939 -1.953 -25.868 1.00 82.88 105 LEU A CA 1
ATOM 886 C C . LEU A 1 105 ? -5.535 -0.581 -26.177 1.00 82.88 105 LEU A C 1
ATOM 888 O O .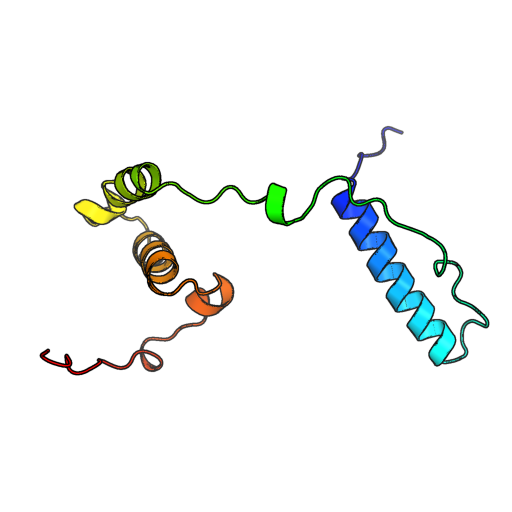 LEU A 1 105 ? -6.508 -0.470 -26.919 1.00 82.88 105 LEU A O 1
ATOM 892 N N . ALA A 1 106 ? -4.959 0.465 -25.592 1.00 76.75 106 ALA A N 1
ATOM 893 C CA . ALA A 1 106 ? -5.253 1.818 -26.025 1.00 76.75 106 ALA A CA 1
ATOM 894 C C . ALA A 1 106 ? -4.698 1.977 -27.447 1.00 76.75 106 ALA A C 1
ATOM 896 O O . ALA A 1 106 ? -3.482 1.917 -27.647 1.00 76.75 106 ALA A O 1
ATOM 897 N N . GLU A 1 107 ? -5.575 2.150 -28.439 1.00 70.56 107 GLU A N 1
ATOM 898 C CA . GLU A 1 107 ? -5.131 2.614 -29.750 1.00 70.56 107 GLU A CA 1
ATOM 899 C C . GLU A 1 107 ? -4.474 3.976 -29.550 1.00 70.56 107 GLU A C 1
ATOM 901 O O . GLU A 1 107 ? -5.070 4.880 -28.962 1.00 70.56 107 GLU A O 1
ATOM 906 N N . GLY A 1 108 ? -3.202 4.080 -29.935 1.00 59.00 108 GLY A N 1
ATOM 907 C CA . GLY A 1 108 ? -2.391 5.253 -29.655 1.00 59.00 108 GLY A CA 1
ATOM 908 C C . GLY A 1 108 ? -3.082 6.510 -30.162 1.00 59.00 108 GLY A C 1
ATOM 909 O O . GLY A 1 108 ? -3.222 6.698 -31.371 1.00 59.00 108 GLY A O 1
ATOM 910 N N . SER A 1 109 ? -3.484 7.385 -29.241 1.00 48.47 109 SER A N 1
ATOM 911 C CA . SER A 1 109 ? -3.824 8.763 -29.560 1.00 48.47 109 SER A CA 1
ATOM 912 C C . SER A 1 109 ? -2.568 9.392 -30.151 1.00 48.47 109 SER A C 1
ATOM 914 O O . SER A 1 109 ? -1.673 9.822 -29.429 1.00 48.47 109 SER A O 1
ATOM 916 N N . SER A 1 110 ? -2.471 9.371 -31.478 1.00 47.06 110 SER A N 1
ATOM 917 C CA . SER A 1 110 ? -1.493 10.158 -32.213 1.00 47.06 110 SER A CA 1
ATOM 918 C C . SER A 1 110 ? -1.779 11.615 -31.867 1.00 47.06 110 SER A C 1
ATOM 920 O O . SER A 1 110 ? -2.812 12.151 -32.263 1.00 47.06 110 SER A O 1
ATOM 922 N N . THR A 1 111 ? -0.932 12.225 -31.045 1.00 40.06 111 THR A N 1
ATOM 923 C CA . THR A 1 111 ? -0.855 13.680 -30.874 1.00 40.06 111 THR A CA 1
ATOM 924 C C . THR A 1 111 ? 0.591 14.085 -31.064 1.00 40.06 111 THR A C 1
ATOM 926 O O . THR A 1 111 ? 1.461 13.395 -30.487 1.00 40.06 111 THR A O 1
#

Radius of gyration: 23.08 Å; chains: 1; bounding box: 46×29×64 Å

InterPro domains:
  IPR010998 Integrase/recombinase, N-terminal [G3DSA:1.10.150.130] (1-48)
  IPR011010 DNA breaking-rejoining enzyme, catalytic core [SSF56349] (6-105)
  IPR013762 Integrase-like, catalytic domain superfamily [G3DSA:1.10.443.10] (49-111)

Organism: NCBI:txid266810